Protein AF-A0A8I6A8N9-F1 (afdb_monomer_lite)

Sequence (55 aa):
YQMSTFSDTGSFLITSGAIQATVPAKDILVLLSLSSLEVPKSEIFTTSSYVISML

Secondary structure (DSSP, 8-state):
-EEEEE-TTSEEEEEETTEEEEEEHHHHHHHHHHHHHHS-GGGHHHHHHHHHHT-

pLDDT: mean 71.65, std 17.97, range [37.88, 91.56]

Radius of gyration: 13.72 Å; chains: 1; bounding box: 30×31×30 Å

Foldseek 3Di:
DWDWDADPVQWIWIDDPPDIDIGRNVVVVVVVVVVVVPDDPVCPVVVVVVVVVVD

Structure (mmCIF, N/CA/C/O backbone):
data_AF-A0A8I6A8N9-F1
#
_entry.id   AF-A0A8I6A8N9-F1
#
loop_
_atom_site.group_PDB
_atom_site.id
_atom_site.type_symbol
_atom_site.label_atom_id
_atom_site.label_alt_id
_atom_site.label_comp_id
_atom_site.label_asym_id
_atom_site.label_entity_id
_atom_site.label_seq_id
_atom_site.pdbx_PDB_ins_code
_atom_site.Cartn_x
_atom_site.Cartn_y
_atom_site.Cartn_z
_atom_site.occupancy
_atom_site.B_iso_or_equiv
_atom_site.auth_seq_id
_atom_site.auth_comp_id
_atom_site.auth_asym_id
_atom_site.auth_atom_id
_atom_site.pdbx_PDB_model_num
ATOM 1 N N . TYR A 1 1 ? -13.180 -6.267 7.558 1.00 84.75 1 TYR A N 1
ATOM 2 C CA . TYR A 1 1 ? -13.254 -5.393 6.374 1.00 84.75 1 TYR A CA 1
ATOM 3 C C . TYR A 1 1 ? -11.906 -4.724 6.220 1.00 84.75 1 TYR A C 1
ATOM 5 O O . TYR A 1 1 ? -11.419 -4.163 7.199 1.00 84.75 1 TYR A O 1
ATOM 13 N N . GLN A 1 2 ? -11.297 -4.863 5.047 1.00 89.94 2 GLN A N 1
ATOM 14 C CA . GLN A 1 2 ? -10.046 -4.205 4.695 1.00 89.94 2 GLN A CA 1
ATOM 15 C C . GLN A 1 2 ? -10.324 -3.299 3.496 1.00 89.94 2 GLN A C 1
ATOM 17 O O . GLN A 1 2 ? -11.021 -3.710 2.570 1.00 89.94 2 GLN A O 1
ATOM 22 N N . MET A 1 3 ? -9.808 -2.076 3.532 1.00 90.12 3 MET A N 1
ATOM 23 C CA . MET A 1 3 ? -9.877 -1.123 2.433 1.00 90.12 3 MET A CA 1
ATOM 24 C C . MET A 1 3 ? -8.476 -0.601 2.150 1.00 90.12 3 MET A C 1
ATOM 26 O O . MET A 1 3 ? -7.765 -0.215 3.075 1.00 90.12 3 MET A O 1
ATOM 30 N N . SER A 1 4 ? -8.124 -0.552 0.870 1.00 88.38 4 SER A N 1
ATOM 31 C CA . SER A 1 4 ? -6.856 -0.006 0.404 1.00 88.38 4 SER A CA 1
ATOM 32 C C . SER A 1 4 ? -7.119 1.029 -0.685 1.00 88.38 4 SER A C 1
ATOM 34 O O . SER A 1 4 ? -7.898 0.764 -1.600 1.00 88.38 4 SER A O 1
ATOM 36 N N . THR A 1 5 ? -6.499 2.206 -0.594 1.00 91.19 5 THR A N 1
ATOM 37 C CA . THR A 1 5 ? -6.649 3.283 -1.586 1.00 91.19 5 THR A CA 1
ATOM 38 C C . THR A 1 5 ? -5.359 4.072 -1.759 1.00 91.19 5 THR A C 1
ATOM 40 O O . THR A 1 5 ? -4.537 4.146 -0.850 1.00 91.19 5 THR A O 1
ATOM 43 N N . PHE A 1 6 ? -5.198 4.708 -2.916 1.00 89.12 6 PHE A N 1
ATOM 44 C CA . PHE A 1 6 ? -4.175 5.728 -3.123 1.00 89.12 6 PHE A CA 1
ATOM 45 C C . PHE A 1 6 ? -4.765 7.114 -2.843 1.00 89.12 6 PHE A C 1
ATOM 47 O O . PHE A 1 6 ? -5.916 7.374 -3.189 1.00 89.12 6 PHE A O 1
ATOM 54 N N . SER A 1 7 ? -3.996 7.989 -2.199 1.00 86.25 7 SER A N 1
ATOM 55 C CA . SER A 1 7 ? -4.318 9.411 -2.081 1.00 86.25 7 SER A CA 1
ATOM 56 C C . SER A 1 7 ? -3.784 10.196 -3.274 1.00 86.25 7 SER A C 1
ATOM 58 O O . SER A 1 7 ? -2.757 9.842 -3.856 1.00 86.25 7 SER A O 1
ATOM 60 N N . ASP A 1 8 ? -4.401 11.345 -3.548 1.00 85.06 8 ASP A N 1
ATOM 61 C CA . ASP A 1 8 ? -3.921 12.306 -4.554 1.00 85.06 8 ASP A CA 1
ATOM 62 C C . ASP A 1 8 ? -2.517 12.847 -4.234 1.00 85.06 8 ASP A C 1
ATOM 64 O O . ASP A 1 8 ? -1.778 13.276 -5.116 1.00 85.06 8 ASP A O 1
ATOM 68 N N . THR A 1 9 ? -2.113 12.788 -2.962 1.00 86.31 9 THR A N 1
ATOM 69 C CA . THR A 1 9 ? -0.771 13.166 -2.496 1.00 86.31 9 THR A CA 1
ATOM 70 C C . THR A 1 9 ? 0.290 12.085 -2.734 1.00 86.31 9 THR A C 1
ATOM 72 O O . THR A 1 9 ? 1.434 12.253 -2.313 1.00 86.31 9 THR A O 1
ATOM 75 N N . GLY A 1 10 ? -0.059 10.968 -3.383 1.00 85.88 10 GLY A N 1
ATOM 76 C CA . GLY A 1 10 ? 0.882 9.896 -3.707 1.00 85.88 10 GLY A CA 1
ATOM 77 C C . GLY A 1 10 ? 1.239 9.015 -2.510 1.00 85.88 10 GLY A C 1
ATOM 78 O O . GLY A 1 10 ? 2.384 8.589 -2.373 1.00 85.88 10 GLY A O 1
ATOM 79 N N . SER A 1 11 ? 0.282 8.748 -1.622 1.00 89.81 11 SER A N 1
ATOM 80 C CA . SER A 1 11 ? 0.422 7.768 -0.538 1.00 89.81 11 SER A CA 1
ATOM 81 C C . SER A 1 11 ? -0.556 6.615 -0.730 1.00 89.81 11 SER A C 1
ATOM 83 O O . SER A 1 11 ? -1.641 6.795 -1.269 1.00 89.81 11 SER A O 1
ATOM 85 N N . PHE A 1 12 ? -0.180 5.427 -0.283 1.00 88.12 12 PHE A N 1
ATOM 86 C CA . PHE A 1 12 ? -1.038 4.257 -0.201 1.00 88.12 12 PHE A CA 1
ATOM 87 C C . PHE A 1 12 ? -1.538 4.104 1.228 1.00 88.12 12 PHE A C 1
ATOM 89 O O . PHE A 1 12 ? -0.752 4.092 2.174 1.00 88.12 12 PHE A O 1
ATOM 96 N N . LEU A 1 13 ? -2.848 4.012 1.378 1.00 89.44 13 LEU A N 1
ATOM 97 C CA . LEU A 1 13 ? -3.529 3.893 2.651 1.00 89.44 13 LEU A CA 1
ATOM 98 C C . LEU A 1 13 ? -4.134 2.500 2.728 1.00 89.44 13 LEU A C 1
ATOM 100 O O . LEU A 1 13 ? -4.856 2.099 1.819 1.00 89.44 13 LEU A O 1
ATOM 104 N N . ILE A 1 14 ? -3.859 1.793 3.818 1.00 90.44 14 ILE A N 1
ATOM 105 C CA . ILE A 1 14 ? -4.446 0.494 4.140 1.00 90.44 14 ILE A CA 1
ATOM 106 C C . ILE A 1 14 ? -5.163 0.638 5.473 1.00 90.44 14 ILE A C 1
ATOM 108 O O . ILE A 1 14 ? -4.549 1.002 6.474 1.00 90.44 14 ILE A O 1
ATOM 112 N N . THR A 1 15 ? -6.441 0.290 5.503 1.00 91.00 15 THR A N 1
ATOM 113 C CA . THR A 1 15 ? -7.240 0.243 6.725 1.00 91.00 15 THR A CA 1
ATOM 114 C C . THR A 1 15 ? -7.787 -1.167 6.906 1.00 91.00 15 THR A C 1
ATOM 116 O O . THR A 1 15 ? -8.469 -1.686 6.026 1.00 91.00 15 THR A O 1
ATOM 119 N N . SER A 1 16 ? -7.505 -1.803 8.043 1.00 91.50 16 SER A N 1
ATOM 120 C CA . SER A 1 16 ? -7.980 -3.142 8.408 1.00 91.50 16 SER A CA 1
ATOM 121 C C . SER A 1 16 ? -8.475 -3.149 9.853 1.00 91.50 16 SER A C 1
ATOM 123 O O . SER A 1 16 ? -7.689 -3.083 10.799 1.00 91.50 16 SER A O 1
ATOM 125 N N . GLY A 1 17 ? -9.795 -3.212 10.045 1.00 90.00 17 GLY A N 1
ATOM 126 C CA . GLY A 1 17 ? -10.390 -3.095 11.380 1.00 90.00 17 GLY A CA 1
ATOM 127 C C . GLY A 1 17 ? -10.043 -1.752 12.037 1.00 90.00 17 GLY A C 1
ATOM 128 O O . GLY A 1 17 ? -10.403 -0.707 11.507 1.00 90.00 17 GLY A O 1
ATOM 129 N N . ALA A 1 18 ? -9.343 -1.787 13.176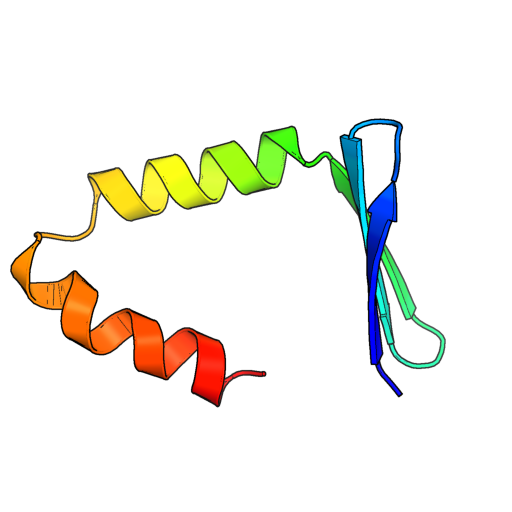 1.00 89.62 18 ALA A N 1
ATOM 130 C CA . ALA A 1 18 ? -8.864 -0.592 13.884 1.00 89.62 18 ALA A CA 1
ATOM 131 C C . ALA A 1 18 ? -7.464 -0.121 13.438 1.00 89.62 18 ALA A C 1
ATOM 133 O O . ALA A 1 18 ? -6.949 0.864 13.960 1.00 89.62 18 ALA A O 1
ATOM 134 N N . ILE A 1 19 ? -6.822 -0.839 12.513 1.00 88.56 19 ILE A N 1
ATOM 135 C CA . ILE A 1 19 ? -5.466 -0.541 12.051 1.00 88.56 19 ILE A CA 1
ATOM 136 C C . ILE A 1 19 ? -5.558 0.310 10.791 1.00 88.56 19 ILE A C 1
ATOM 138 O O . ILE A 1 19 ? -6.213 -0.087 9.830 1.00 88.56 19 ILE A O 1
ATOM 142 N N . GLN A 1 20 ? -4.861 1.443 10.779 1.00 91.50 20 GLN A N 1
ATOM 143 C CA . GLN A 1 20 ? -4.647 2.261 9.593 1.00 91.50 20 GLN A CA 1
ATOM 144 C C . GLN A 1 20 ? -3.145 2.462 9.399 1.00 91.50 20 GLN A C 1
ATOM 146 O O . GLN A 1 20 ? -2.444 2.881 10.318 1.00 91.50 20 GLN A O 1
ATOM 151 N N . ALA A 1 21 ? -2.657 2.164 8.202 1.00 90.06 21 ALA A N 1
ATOM 152 C CA . ALA A 1 21 ? -1.279 2.370 7.795 1.00 90.06 21 ALA A CA 1
ATOM 153 C C . ALA A 1 21 ? -1.247 3.238 6.536 1.00 90.06 21 ALA A C 1
ATOM 155 O O . ALA A 1 21 ? -2.036 3.036 5.614 1.00 90.06 21 ALA A O 1
ATOM 156 N N . THR A 1 22 ? -0.314 4.185 6.495 1.00 91.56 22 THR A N 1
ATOM 157 C CA . THR A 1 22 ? -0.061 5.029 5.325 1.00 91.56 22 THR A CA 1
ATOM 158 C C . THR A 1 22 ? 1.391 4.854 4.915 1.00 91.56 22 THR A C 1
ATOM 160 O O . THR A 1 22 ? 2.290 5.019 5.737 1.00 91.56 22 THR A O 1
ATOM 163 N N . VAL A 1 23 ? 1.620 4.537 3.646 1.00 87.50 23 VAL A N 1
ATOM 164 C CA . VAL A 1 23 ? 2.948 4.326 3.067 1.00 87.50 23 VAL A CA 1
ATOM 165 C C . VAL A 1 23 ? 3.109 5.251 1.859 1.00 87.50 23 VAL A C 1
ATOM 167 O O . VAL A 1 23 ? 2.232 5.258 0.997 1.00 87.50 23 VAL A O 1
ATOM 170 N N . PRO A 1 24 ? 4.191 6.033 1.734 1.00 89.25 24 PRO A N 1
ATOM 171 C CA . PRO A 1 24 ? 4.450 6.801 0.519 1.00 89.25 24 PRO A CA 1
ATOM 172 C C . PRO A 1 24 ? 4.528 5.883 -0.712 1.00 89.25 24 PRO A C 1
ATOM 174 O O . PRO A 1 24 ? 5.258 4.894 -0.712 1.00 89.25 24 PRO A O 1
ATOM 177 N N . ALA A 1 25 ? 3.830 6.216 -1.801 1.00 83.62 25 ALA A N 1
ATOM 178 C CA . ALA A 1 25 ? 3.801 5.377 -3.005 1.00 83.62 25 ALA A CA 1
ATOM 179 C C . ALA A 1 25 ? 5.189 5.224 -3.653 1.00 83.62 25 ALA A C 1
ATOM 181 O O . ALA A 1 25 ? 5.475 4.202 -4.276 1.00 83.62 25 ALA A O 1
ATOM 182 N N . LYS A 1 26 ? 6.077 6.209 -3.455 1.00 82.19 26 LYS A N 1
ATOM 183 C CA . LYS A 1 26 ? 7.488 6.123 -3.861 1.00 82.19 26 LYS A CA 1
ATOM 184 C C . LYS A 1 26 ? 8.203 4.912 -3.248 1.00 82.19 26 LYS A C 1
ATOM 186 O O . LYS A 1 26 ? 9.004 4.287 -3.931 1.00 82.19 26 LYS A O 1
ATOM 191 N N . ASP A 1 27 ? 7.877 4.544 -2.011 1.00 79.12 27 ASP A N 1
ATOM 192 C CA . ASP A 1 27 ? 8.536 3.440 -1.312 1.00 79.12 27 ASP A CA 1
ATOM 193 C C . ASP A 1 27 ? 8.011 2.095 -1.841 1.00 79.12 27 ASP A C 1
ATOM 195 O O . ASP A 1 27 ? 8.767 1.138 -1.989 1.00 79.12 27 ASP A O 1
ATOM 199 N N . ILE A 1 28 ? 6.737 2.049 -2.250 1.00 76.75 28 ILE A N 1
ATOM 200 C CA . ILE A 1 28 ? 6.138 0.894 -2.937 1.00 76.75 28 ILE A CA 1
ATOM 201 C C . ILE A 1 28 ? 6.765 0.697 -4.322 1.00 76.75 28 ILE A C 1
ATOM 203 O O . ILE A 1 28 ? 7.119 -0.424 -4.686 1.00 76.75 28 ILE A O 1
ATOM 207 N N . LEU A 1 29 ? 6.951 1.776 -5.090 1.00 72.81 29 LEU A N 1
ATOM 208 C CA . LEU A 1 29 ? 7.612 1.722 -6.399 1.00 72.81 29 LEU A CA 1
ATOM 209 C C . LEU A 1 29 ? 9.048 1.198 -6.300 1.00 72.81 29 LEU A C 1
ATOM 211 O O . LEU A 1 29 ? 9.473 0.414 -7.151 1.00 72.81 29 LEU A O 1
ATOM 215 N N . VAL A 1 30 ? 9.786 1.590 -5.259 1.00 75.19 30 VAL A N 1
ATOM 216 C CA . VAL A 1 30 ? 11.136 1.070 -4.997 1.00 75.19 30 VAL A CA 1
ATOM 217 C C . VAL A 1 30 ? 11.098 -0.436 -4.727 1.00 75.19 30 VAL A C 1
ATOM 219 O O . VAL A 1 30 ? 11.873 -1.169 -5.335 1.00 75.19 30 VAL A O 1
ATOM 222 N N . LEU A 1 31 ? 10.166 -0.926 -3.904 1.00 73.12 31 LEU A N 1
ATOM 223 C CA . LEU A 1 31 ? 10.014 -2.363 -3.627 1.00 73.12 31 LEU A CA 1
ATOM 224 C C . LEU A 1 31 ? 9.680 -3.180 -4.888 1.00 73.12 31 LEU A C 1
ATOM 226 O O . LEU A 1 31 ? 10.251 -4.250 -5.109 1.00 73.12 31 LEU A O 1
ATOM 230 N N . LEU A 1 32 ? 8.797 -2.666 -5.749 1.00 67.88 32 LEU A N 1
ATOM 231 C CA . LEU A 1 32 ? 8.475 -3.302 -7.033 1.00 67.88 32 LEU A CA 1
ATOM 232 C C . LEU A 1 32 ? 9.676 -3.309 -7.990 1.00 67.88 32 LEU A C 1
ATOM 234 O O . LEU A 1 32 ? 9.906 -4.281 -8.705 1.00 67.88 32 LEU A O 1
ATOM 238 N N . SER A 1 33 ? 10.476 -2.245 -7.979 1.00 66.81 33 SER A N 1
ATOM 239 C CA . SER A 1 33 ? 11.672 -2.146 -8.822 1.00 66.81 33 SER A CA 1
ATOM 240 C C . SER A 1 33 ? 12.776 -3.105 -8.365 1.00 66.81 33 SER A C 1
ATOM 242 O O . SER A 1 33 ? 13.405 -3.752 -9.197 1.00 66.81 33 SER A O 1
ATOM 244 N N . LEU A 1 34 ? 12.986 -3.235 -7.050 1.00 66.06 34 LEU A N 1
ATOM 245 C CA . LEU A 1 34 ? 13.947 -4.178 -6.468 1.00 66.06 34 LEU A CA 1
ATOM 246 C C . LEU A 1 34 ? 13.545 -5.631 -6.738 1.00 66.06 34 LEU A C 1
ATOM 248 O O . LEU A 1 34 ? 14.363 -6.420 -7.202 1.00 66.06 34 LEU A O 1
ATOM 252 N N .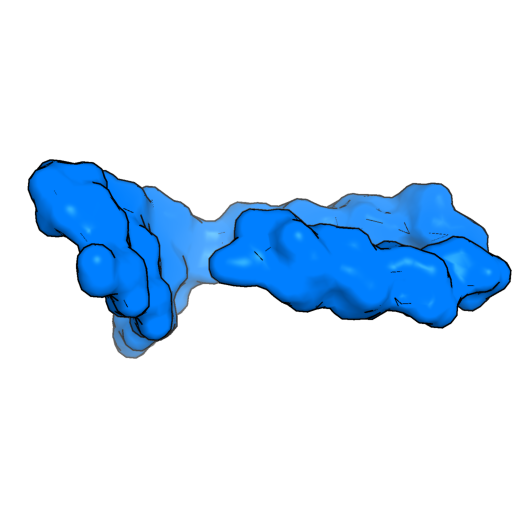 SER A 1 35 ? 12.268 -5.968 -6.538 1.00 61.06 35 SER A N 1
ATOM 253 C CA . SER A 1 35 ? 11.762 -7.312 -6.848 1.00 61.06 35 SER A CA 1
ATOM 254 C C . SER A 1 35 ? 11.835 -7.643 -8.343 1.00 61.06 35 SER A C 1
ATOM 256 O O . SER A 1 35 ? 12.126 -8.780 -8.701 1.00 61.06 35 SER A O 1
ATOM 258 N N . SER A 1 36 ? 11.666 -6.662 -9.237 1.00 61.03 36 SER A N 1
ATOM 259 C CA . SER A 1 36 ? 11.875 -6.881 -10.674 1.00 61.03 36 SER A CA 1
ATOM 260 C C . SER A 1 36 ? 13.342 -7.105 -11.056 1.00 61.03 36 SER A C 1
ATOM 262 O O . SER A 1 36 ? 13.590 -7.677 -12.119 1.00 61.03 36 SER A O 1
ATOM 264 N N . LEU A 1 37 ? 14.303 -6.621 -10.264 1.00 58.38 37 LEU A N 1
ATOM 265 C CA . LEU A 1 37 ? 15.728 -6.777 -10.562 1.00 58.38 37 LEU A CA 1
ATOM 266 C C . LEU A 1 37 ? 16.252 -8.156 -10.139 1.00 58.38 37 LEU A C 1
ATOM 268 O O . LEU A 1 37 ? 17.134 -8.699 -10.800 1.00 58.38 37 LEU A O 1
ATOM 272 N N . GLU A 1 38 ? 15.704 -8.722 -9.062 1.00 56.25 38 GLU A N 1
ATOM 273 C CA . GLU A 1 38 ? 16.196 -9.971 -8.469 1.00 56.25 38 GLU A CA 1
ATOM 274 C C . GLU A 1 38 ? 15.483 -11.234 -8.956 1.00 56.25 38 GLU A C 1
ATOM 276 O O . GLU A 1 38 ? 16.022 -12.324 -8.785 1.00 56.25 38 GLU A O 1
ATOM 281 N N . VAL A 1 39 ? 14.311 -11.127 -9.587 1.00 50.56 39 VAL A N 1
ATOM 282 C CA . VAL A 1 39 ? 13.577 -12.310 -10.056 1.00 50.56 39 VAL A CA 1
ATOM 283 C C . VAL A 1 39 ? 13.968 -12.615 -11.507 1.00 50.56 39 VAL A C 1
ATOM 285 O O . VAL A 1 39 ? 13.624 -11.843 -12.412 1.00 50.56 39 VAL A O 1
ATOM 288 N N . PRO A 1 40 ? 14.657 -13.743 -11.791 1.00 52.34 40 PRO A N 1
ATOM 289 C CA . PRO A 1 40 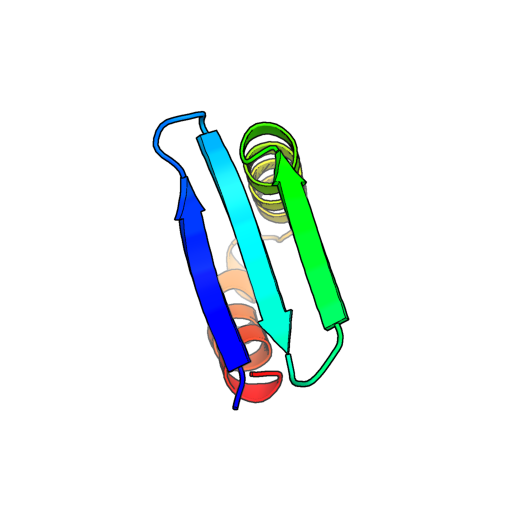? 14.857 -14.191 -13.161 1.00 52.34 40 PRO A CA 1
ATOM 290 C C . PRO A 1 40 ? 13.490 -14.299 -13.834 1.00 52.34 40 PRO A C 1
ATOM 292 O O . PRO A 1 40 ? 12.553 -14.838 -13.249 1.00 52.34 40 PRO A O 1
ATOM 295 N N . LYS A 1 41 ? 13.361 -13.820 -15.077 1.00 53.56 41 LYS A N 1
ATOM 296 C CA . LYS A 1 41 ? 12.091 -13.825 -15.836 1.00 53.56 41 LYS A CA 1
ATOM 297 C C . LYS A 1 41 ? 11.319 -15.159 -15.791 1.00 53.56 41 LYS A C 1
ATOM 299 O O . LYS A 1 41 ? 10.109 -15.150 -15.994 1.00 53.56 41 LYS A O 1
ATOM 304 N N . SER A 1 42 ? 11.990 -16.283 -15.525 1.00 55.62 42 SER A N 1
ATOM 305 C CA . SER A 1 42 ? 11.389 -17.608 -15.337 1.00 55.62 42 SER A CA 1
ATOM 306 C C . SER A 1 42 ? 10.460 -17.738 -14.120 1.00 55.62 42 SER A C 1
ATOM 308 O O . SER A 1 42 ? 9.564 -18.572 -14.157 1.00 55.62 42 SER A O 1
ATOM 310 N N . GLU A 1 43 ? 10.619 -16.930 -13.071 1.00 52.34 43 GLU A N 1
ATOM 311 C CA . GLU A 1 43 ? 9.821 -17.010 -11.830 1.00 52.34 43 GLU A CA 1
ATOM 312 C C . GLU A 1 43 ? 8.674 -15.980 -11.757 1.00 52.34 43 GLU A C 1
ATOM 314 O O . GLU A 1 43 ? 7.850 -15.994 -10.841 1.00 52.34 43 GLU A O 1
ATOM 319 N N . ILE A 1 44 ? 8.546 -15.101 -12.756 1.00 53.03 44 ILE A N 1
ATOM 320 C CA . ILE A 1 44 ? 7.454 -14.111 -12.816 1.00 53.03 44 ILE A CA 1
ATOM 321 C C . ILE A 1 44 ? 6.082 -14.801 -12.954 1.00 53.03 44 ILE A C 1
ATOM 323 O O . ILE A 1 44 ? 5.077 -14.310 -12.440 1.00 53.03 44 ILE A O 1
ATOM 327 N N . PHE A 1 45 ? 6.023 -15.980 -13.583 1.00 48.41 45 PHE A N 1
ATOM 328 C CA . PHE A 1 45 ? 4.763 -16.716 -13.727 1.00 48.41 45 PHE A CA 1
ATOM 329 C C . PHE A 1 45 ? 4.254 -17.327 -12.412 1.00 48.41 45 PHE A C 1
ATOM 331 O O . PHE A 1 45 ? 3.046 -17.477 -12.257 1.00 48.41 45 PHE A O 1
ATOM 338 N N . THR A 1 46 ? 5.121 -17.619 -11.440 1.00 52.28 46 THR A N 1
ATOM 339 C CA . THR A 1 46 ? 4.730 -18.249 -10.164 1.00 52.28 46 THR A CA 1
ATOM 340 C C . THR A 1 46 ? 4.430 -17.240 -9.054 1.00 52.28 46 THR A C 1
ATOM 342 O O . THR A 1 46 ? 3.628 -17.517 -8.161 1.00 52.28 46 THR A O 1
ATOM 345 N N . THR A 1 47 ? 5.004 -16.038 -9.101 1.00 47.06 47 THR A N 1
ATOM 346 C CA . THR A 1 47 ? 4.798 -15.027 -8.047 1.00 47.06 47 THR A CA 1
ATOM 347 C C . THR A 1 47 ? 3.477 -14.266 -8.176 1.00 47.06 47 THR A C 1
ATOM 349 O O . THR A 1 47 ? 2.929 -13.838 -7.158 1.00 47.06 47 THR A O 1
ATOM 352 N N . SER A 1 48 ? 2.889 -14.188 -9.378 1.00 46.34 48 SER A N 1
ATOM 353 C CA . SER A 1 48 ? 1.542 -13.615 -9.561 1.00 46.34 48 SER A CA 1
ATOM 354 C C . SER A 1 48 ? 0.461 -14.380 -8.781 1.00 46.34 48 SER A C 1
ATOM 356 O O . SER A 1 48 ? -0.454 -13.761 -8.241 1.00 46.34 48 SER A O 1
ATOM 358 N N . SER A 1 49 ? 0.606 -15.703 -8.613 1.00 48.09 49 SER A N 1
ATOM 359 C CA . SER A 1 49 ? -0.293 -16.489 -7.759 1.00 48.09 49 SER A CA 1
ATOM 360 C C . SER A 1 49 ? -0.028 -16.316 -6.263 1.00 48.09 49 SER A C 1
ATOM 362 O O . SER A 1 49 ? -0.955 -16.449 -5.471 1.00 48.09 49 SER A O 1
ATOM 364 N N . TYR A 1 50 ? 1.203 -15.997 -5.850 1.00 46.06 50 TYR A N 1
ATOM 365 C CA . TYR A 1 50 ? 1.543 -15.903 -4.425 1.00 46.06 50 TYR A CA 1
ATOM 366 C C . TYR A 1 50 ? 0.983 -14.631 -3.777 1.00 46.06 50 TYR A C 1
ATOM 368 O O . TYR A 1 50 ? 0.468 -14.682 -2.664 1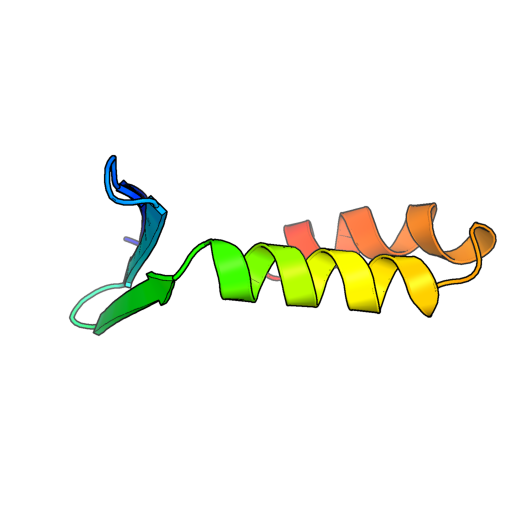.00 46.06 50 TYR A O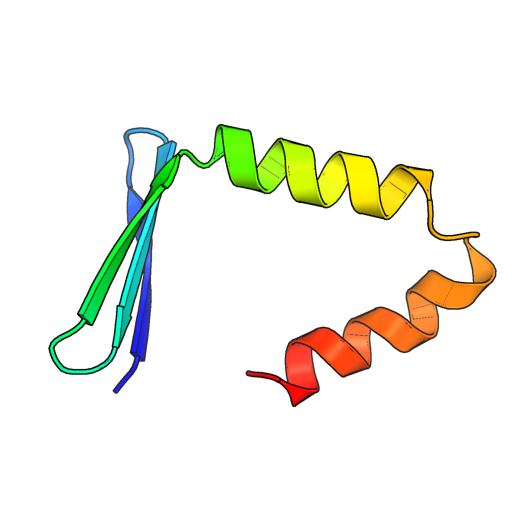 1
ATOM 376 N N . VAL A 1 51 ? 1.008 -13.502 -4.495 1.00 44.88 51 VAL A N 1
ATOM 377 C CA . VAL A 1 51 ? 0.443 -12.237 -3.993 1.00 44.88 51 VAL A CA 1
ATOM 378 C C . VAL A 1 51 ? -1.085 -12.296 -3.931 1.00 44.88 51 VAL A C 1
ATOM 380 O O . VAL A 1 51 ? -1.669 -11.779 -2.987 1.00 44.88 51 VAL A O 1
ATOM 383 N N . ILE A 1 52 ? -1.735 -12.977 -4.881 1.00 47.16 52 ILE A N 1
ATOM 384 C CA . ILE A 1 52 ? -3.194 -13.170 -4.851 1.00 47.16 52 ILE A CA 1
ATOM 385 C C . ILE A 1 52 ? -3.594 -14.169 -3.755 1.00 47.16 52 ILE A C 1
ATOM 387 O O . ILE A 1 52 ? -4.653 -14.016 -3.169 1.00 47.16 52 ILE A O 1
ATOM 391 N N . SER A 1 53 ? -2.756 -15.164 -3.445 1.00 37.88 53 SER A N 1
ATOM 392 C CA . SER A 1 53 ? -3.081 -16.175 -2.429 1.00 37.88 53 SER A CA 1
ATOM 393 C C . SER A 1 53 ? -2.809 -15.734 -0.983 1.00 37.88 53 SER A C 1
ATOM 395 O O . SER A 1 53 ? -3.240 -16.426 -0.062 1.00 37.88 53 SER A O 1
ATOM 397 N N . MET A 1 54 ? -2.072 -14.638 -0.776 1.00 46.06 54 MET A N 1
ATOM 398 C CA . MET A 1 54 ? -1.841 -14.007 0.535 1.00 46.06 54 MET A CA 1
ATOM 399 C C . MET A 1 54 ? -2.802 -12.836 0.822 1.00 46.06 54 MET A C 1
ATOM 401 O O . MET A 1 54 ? -2.773 -12.300 1.932 1.00 46.06 54 MET A O 1
ATOM 405 N N . LEU A 1 55 ? -3.615 -12.429 -0.161 1.00 43.41 55 LEU A N 1
ATOM 406 C CA . LEU A 1 55 ? -4.718 -11.468 -0.016 1.00 43.41 55 LEU A CA 1
ATOM 407 C C . LEU A 1 55 ? -6.031 -12.202 0.280 1.00 43.41 55 LEU A C 1
ATOM 409 O O . LEU A 1 55 ? -6.816 -11.661 1.091 1.00 43.41 55 LEU A O 1
#

Organism: Rattus norvegicus (NCBI:txid10116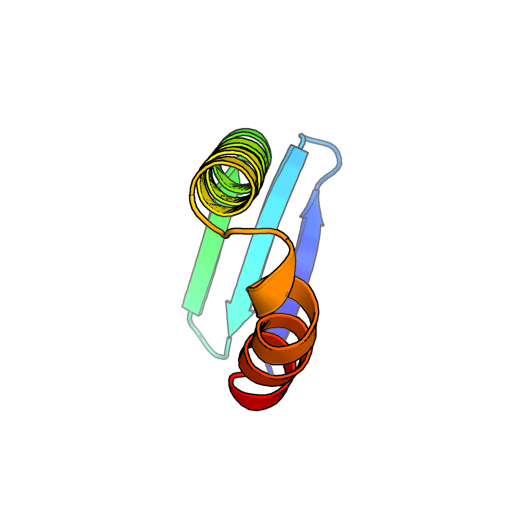)